Protein AF-A0A968QU22-F1 (afdb_monomer_lite)

Structure (mmCIF, N/CA/C/O backbone):
data_AF-A0A968QU22-F1
#
_entry.id   AF-A0A968QU22-F1
#
loop_
_atom_site.group_PDB
_atom_site.id
_atom_site.type_symbol
_atom_site.label_atom_id
_atom_site.label_alt_id
_atom_site.label_comp_id
_atom_site.label_asym_id
_atom_site.label_en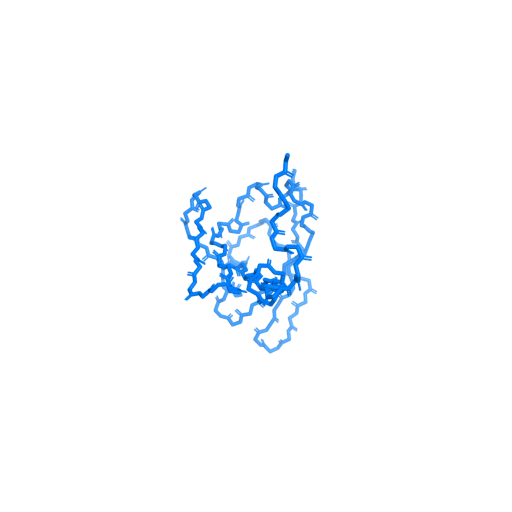tity_id
_atom_site.label_seq_id
_atom_site.pdbx_PDB_ins_code
_atom_site.Cartn_x
_atom_site.Cartn_y
_atom_site.Cartn_z
_atom_site.occupancy
_atom_site.B_iso_or_equiv
_atom_site.auth_seq_id
_atom_site.auth_comp_id
_atom_site.auth_asym_id
_atom_site.auth_atom_id
_atom_site.pdbx_PDB_model_num
ATOM 1 N N . MET A 1 1 ? 3.024 -3.930 -40.742 1.00 54.03 1 MET A N 1
ATOM 2 C CA . MET A 1 1 ? 3.152 -3.745 -39.284 1.00 54.03 1 MET A CA 1
ATOM 3 C C . MET A 1 1 ? 4.607 -4.014 -38.950 1.00 54.03 1 MET A C 1
ATOM 5 O O . MET A 1 1 ? 5.043 -5.144 -39.131 1.00 54.03 1 MET A O 1
ATOM 9 N N . GLU A 1 2 ? 5.383 -2.983 -38.627 1.00 70.81 2 GLU A N 1
ATOM 10 C CA . GLU A 1 2 ? 6.787 -3.166 -38.240 1.00 70.81 2 GLU A CA 1
ATOM 11 C C . GLU A 1 2 ? 6.850 -3.836 -36.865 1.00 70.81 2 GLU A C 1
ATOM 13 O O . GLU A 1 2 ? 6.056 -3.520 -35.976 1.00 70.81 2 GLU A O 1
ATOM 18 N N . LYS A 1 3 ? 7.750 -4.812 -36.706 1.00 78.50 3 LYS A N 1
ATOM 19 C CA . LYS A 1 3 ? 7.997 -5.433 -35.404 1.00 78.50 3 LYS A CA 1
ATOM 20 C C . LYS A 1 3 ? 8.827 -4.463 -34.570 1.00 78.50 3 LYS A C 1
ATOM 22 O O . LYS A 1 3 ? 9.909 -4.067 -34.986 1.00 78.50 3 LYS A O 1
ATOM 27 N N . PHE A 1 4 ? 8.303 -4.094 -33.410 1.00 79.75 4 PHE A N 1
ATOM 28 C CA . PHE A 1 4 ? 9.032 -3.358 -32.386 1.00 79.75 4 PHE A CA 1
ATOM 29 C C . PHE A 1 4 ? 10.098 -4.291 -31.790 1.00 79.75 4 PHE A C 1
ATOM 31 O O . PHE A 1 4 ? 9.743 -5.312 -31.209 1.00 79.75 4 PHE A O 1
ATOM 38 N N . ASP A 1 5 ? 11.376 -3.971 -32.016 1.00 83.06 5 ASP A N 1
ATOM 39 C CA . ASP A 1 5 ? 12.560 -4.750 -31.606 1.00 83.06 5 ASP A CA 1
ATOM 40 C C . ASP A 1 5 ? 12.570 -6.229 -32.066 1.00 83.06 5 ASP A C 1
ATOM 42 O O . ASP A 1 5 ? 12.480 -7.150 -31.253 1.00 83.06 5 ASP A O 1
ATOM 46 N N . PRO A 1 6 ? 12.682 -6.497 -33.383 1.00 89.62 6 PRO A N 1
ATOM 47 C CA . PRO A 1 6 ? 12.622 -7.859 -33.919 1.00 89.62 6 PRO A CA 1
ATOM 48 C C . PRO A 1 6 ? 13.771 -8.756 -33.431 1.00 89.62 6 PRO A C 1
ATOM 50 O O . PRO A 1 6 ? 13.597 -9.974 -33.361 1.00 89.62 6 PRO A O 1
ATOM 53 N N . ASP A 1 7 ? 14.904 -8.154 -33.063 1.00 94.00 7 ASP A N 1
ATOM 54 C CA . ASP A 1 7 ? 16.115 -8.847 -32.619 1.00 94.00 7 ASP A CA 1
ATOM 55 C C . ASP A 1 7 ? 16.234 -8.921 -31.084 1.00 94.00 7 ASP A C 1
ATOM 57 O O . ASP A 1 7 ? 17.226 -9.438 -30.575 1.00 94.00 7 ASP A O 1
ATOM 61 N N . HIS A 1 8 ? 15.231 -8.434 -30.337 1.00 85.94 8 HIS A N 1
ATOM 62 C CA . HIS A 1 8 ? 15.211 -8.378 -28.864 1.00 85.94 8 HIS A CA 1
ATOM 63 C C . HIS A 1 8 ? 16.416 -7.649 -28.242 1.00 85.94 8 HIS A C 1
ATOM 65 O O . HIS A 1 8 ? 16.802 -7.917 -27.100 1.00 85.94 8 HIS A O 1
ATOM 71 N N . LYS A 1 9 ? 17.034 -6.721 -28.980 1.00 92.38 9 LYS A N 1
ATOM 72 C CA . LYS A 1 9 ? 18.253 -6.017 -28.561 1.00 92.38 9 LYS A CA 1
ATOM 73 C C . LYS A 1 9 ? 18.015 -5.106 -27.355 1.00 92.38 9 LYS A C 1
ATOM 75 O O . LYS A 1 9 ? 18.949 -4.820 -26.611 1.00 92.38 9 LYS A O 1
ATOM 80 N N . TYR A 1 10 ? 16.780 -4.657 -27.163 1.00 84.50 10 TYR A N 1
ATOM 81 C CA . TYR A 1 10 ? 16.382 -3.690 -26.146 1.00 84.50 10 TYR A CA 1
ATOM 82 C C . TYR A 1 10 ? 15.420 -4.290 -25.118 1.00 84.50 10 TYR A C 1
ATOM 84 O O . TYR A 1 10 ? 14.796 -3.548 -24.361 1.00 84.50 10 TYR A O 1
ATOM 92 N N . ILE A 1 11 ? 15.308 -5.624 -25.045 1.00 83.50 11 ILE A N 1
ATOM 93 C CA . ILE A 1 11 ? 14.403 -6.307 -24.107 1.00 83.50 11 ILE A CA 1
ATOM 94 C C . ILE A 1 11 ? 14.619 -5.869 -22.656 1.00 83.50 11 ILE A C 1
ATOM 96 O O . ILE A 1 11 ? 13.657 -5.693 -21.918 1.00 83.50 11 ILE A O 1
ATOM 100 N N . THR A 1 12 ? 15.862 -5.608 -22.254 1.00 78.38 12 THR A N 1
ATOM 101 C CA . THR A 1 12 ? 16.200 -5.134 -20.906 1.00 78.38 12 THR A CA 1
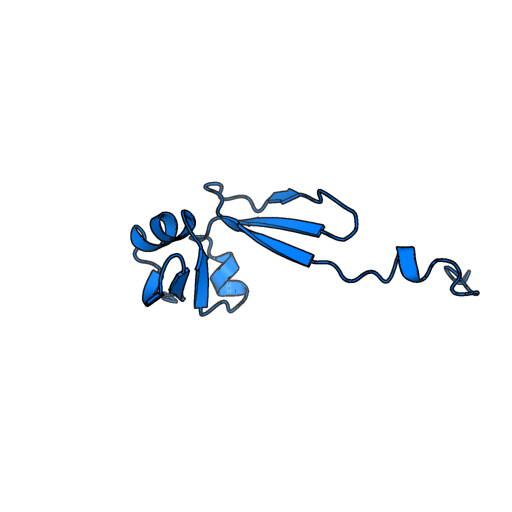ATOM 102 C C . THR A 1 12 ? 15.796 -3.686 -20.644 1.00 78.38 12 THR A C 1
ATOM 104 O O . THR A 1 12 ? 15.809 -3.269 -19.494 1.00 78.38 12 THR A O 1
ATOM 107 N N . GLU A 1 13 ? 15.435 -2.921 -21.675 1.00 77.75 13 GLU A N 1
ATOM 108 C CA . GLU A 1 13 ? 14.983 -1.534 -21.546 1.00 77.75 13 GLU A CA 1
ATOM 109 C C . GLU A 1 13 ? 13.464 -1.444 -21.366 1.00 77.75 13 GLU A C 1
ATOM 111 O O . GLU A 1 13 ? 12.998 -0.662 -20.540 1.00 77.75 13 GLU A O 1
ATOM 116 N N . TYR A 1 14 ? 12.683 -2.261 -22.088 1.00 76.25 14 TYR A N 1
ATOM 117 C CA . TYR A 1 14 ? 11.212 -2.218 -22.028 1.00 76.25 14 TYR A CA 1
ATOM 118 C C . TYR A 1 14 ? 10.572 -3.337 -21.197 1.00 76.25 14 TYR A C 1
ATOM 120 O O . TYR A 1 14 ? 9.436 -3.187 -20.755 1.00 76.25 14 TYR A O 1
ATOM 128 N N . ASN A 1 15 ? 11.266 -4.455 -20.968 1.00 73.06 15 ASN A N 1
ATOM 129 C CA . ASN A 1 15 ? 10.773 -5.573 -20.161 1.00 73.06 15 ASN A CA 1
ATOM 130 C C . ASN A 1 15 ? 11.462 -5.593 -18.791 1.00 73.06 15 ASN A C 1
ATOM 132 O O . ASN A 1 15 ? 12.135 -6.555 -18.415 1.00 73.06 15 ASN A O 1
ATOM 136 N N . ARG A 1 16 ? 11.335 -4.483 -18.061 1.00 73.38 16 ARG A N 1
ATOM 137 C CA . ARG A 1 16 ? 11.906 -4.321 -16.721 1.00 73.38 16 ARG A CA 1
ATOM 138 C C . ARG A 1 16 ? 10.862 -4.635 -15.663 1.00 73.38 16 ARG A C 1
ATOM 140 O O . ARG A 1 16 ? 9.693 -4.280 -15.795 1.00 73.38 16 ARG A O 1
ATOM 147 N N . TYR A 1 17 ? 11.305 -5.271 -14.583 1.00 79.19 17 TYR A N 1
ATOM 148 C CA . TYR A 1 17 ? 10.489 -5.414 -13.386 1.00 79.19 17 TYR A CA 1
ATOM 149 C C . TYR A 1 17 ? 10.316 -4.038 -12.728 1.00 79.19 17 TYR A C 1
ATOM 151 O O . TYR A 1 17 ? 11.293 -3.418 -12.310 1.00 79.19 17 TYR A O 1
ATOM 159 N N . GLY A 1 18 ? 9.075 -3.560 -12.649 1.00 78.62 18 GLY A N 1
ATOM 160 C CA . GLY A 1 18 ? 8.737 -2.315 -11.968 1.00 78.62 18 GLY A CA 1
ATOM 161 C C . GLY A 1 18 ? 8.412 -2.554 -10.494 1.00 78.62 18 GLY A C 1
ATOM 162 O O . GLY A 1 18 ? 7.558 -3.374 -10.162 1.00 78.62 18 GLY A O 1
ATOM 163 N N . HIS A 1 19 ? 9.047 -1.800 -9.603 1.00 84.94 19 HIS A N 1
ATOM 164 C CA . HIS A 1 19 ? 8.680 -1.726 -8.195 1.00 84.94 19 HIS A CA 1
ATOM 165 C C . HIS A 1 19 ? 7.627 -0.639 -8.001 1.00 84.94 19 HIS A C 1
ATOM 167 O O . HIS A 1 19 ? 7.904 0.548 -8.185 1.00 84.94 19 HIS A O 1
ATOM 173 N N . VAL A 1 20 ? 6.425 -1.035 -7.583 1.00 83.00 20 VAL A N 1
ATOM 174 C CA . VAL A 1 20 ? 5.391 -0.089 -7.156 1.00 83.00 20 VAL A CA 1
ATOM 175 C C . VAL A 1 20 ? 5.449 0.048 -5.639 1.00 83.00 20 VAL A C 1
ATOM 177 O O . VAL A 1 20 ? 5.237 -0.920 -4.912 1.00 83.00 20 VAL A O 1
ATOM 180 N N . THR A 1 21 ? 5.740 1.251 -5.152 1.00 87.62 21 THR A N 1
ATOM 181 C CA . THR A 1 21 ? 5.737 1.572 -3.721 1.00 87.62 21 THR A CA 1
ATOM 182 C C . THR A 1 21 ? 4.564 2.486 -3.410 1.00 87.62 21 THR A C 1
ATOM 184 O O . THR A 1 21 ? 4.479 3.602 -3.922 1.00 87.62 21 THR A O 1
ATOM 187 N N . PHE A 1 22 ? 3.670 2.028 -2.543 1.00 86.38 22 PHE A N 1
ATOM 188 C CA . PHE A 1 22 ? 2.588 2.852 -2.022 1.00 86.38 22 PHE A CA 1
ATOM 189 C C . PHE A 1 22 ? 3.100 3.693 -0.856 1.00 86.38 22 PHE A C 1
ATOM 191 O O . PHE A 1 22 ? 3.827 3.190 -0.004 1.00 86.38 22 PHE A O 1
ATOM 198 N N . LYS A 1 23 ? 2.741 4.976 -0.847 1.00 88.69 23 LYS A N 1
ATOM 199 C CA . LYS A 1 23 ? 3.071 5.922 0.221 1.00 88.69 23 LYS A CA 1
ATOM 200 C C . LYS A 1 23 ? 1.815 6.652 0.657 1.00 88.69 23 LYS A C 1
ATOM 202 O O . LYS A 1 23 ? 0.987 7.026 -0.178 1.00 88.69 23 LYS A O 1
ATOM 207 N N . THR A 1 24 ? 1.689 6.882 1.955 1.00 88.25 24 THR A N 1
ATOM 208 C CA . THR A 1 24 ? 0.593 7.691 2.490 1.00 88.25 24 THR A CA 1
ATOM 209 C C . THR A 1 24 ? 0.693 9.150 2.016 1.00 88.25 24 THR A C 1
ATOM 211 O O . THR A 1 24 ? 1.774 9.699 1.791 1.00 88.25 24 THR A O 1
ATOM 214 N N . SER A 1 25 ? -0.454 9.794 1.796 1.00 88.06 25 SER A N 1
ATOM 215 C CA . SER A 1 25 ? -0.551 11.213 1.436 1.00 88.06 25 SER A CA 1
ATOM 216 C C . SER A 1 25 ? -1.842 11.796 1.991 1.00 88.06 25 SER A C 1
ATOM 218 O O . SER A 1 25 ? -2.880 11.165 1.895 1.00 88.06 25 SER A O 1
ATOM 220 N N . SER A 1 26 ? -1.824 13.031 2.482 1.00 83.50 26 SER A N 1
ATOM 221 C CA . SER A 1 26 ? -3.019 13.730 2.989 1.00 83.50 26 SER A CA 1
ATOM 222 C C . SER A 1 26 ? -3.903 14.340 1.888 1.00 83.50 26 SER A C 1
ATOM 224 O O . SER A 1 26 ? -4.624 15.303 2.128 1.00 83.50 26 SER A O 1
ATOM 226 N N . SER A 1 27 ? -3.783 13.860 0.647 1.00 83.69 27 SER A N 1
ATOM 227 C CA . SER A 1 27 ? -4.466 14.445 -0.510 1.00 83.69 27 SER A CA 1
ATOM 228 C C . SER A 1 27 ? -5.443 13.445 -1.097 1.00 83.69 27 SER A C 1
ATOM 230 O O . SER A 1 27 ? -5.046 12.332 -1.431 1.00 83.69 27 SER A O 1
ATOM 232 N N . ASP A 1 28 ? -6.667 13.902 -1.358 1.00 78.75 28 ASP A N 1
ATOM 233 C CA . ASP A 1 28 ? -7.714 13.116 -2.023 1.00 78.75 28 ASP A CA 1
ATOM 234 C C . ASP A 1 28 ? -7.346 12.690 -3.457 1.00 78.75 28 ASP A C 1
ATOM 236 O O . ASP A 1 28 ? -8.015 11.853 -4.066 1.00 78.75 28 ASP A O 1
ATOM 24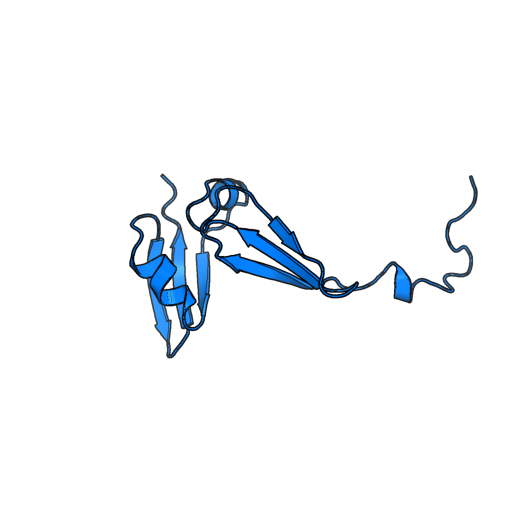0 N N . LYS A 1 29 ? -6.287 13.275 -4.033 1.00 85.81 29 LYS A N 1
ATOM 241 C CA . LYS A 1 29 ? -5.796 12.940 -5.370 1.00 85.81 29 LYS A CA 1
ATOM 242 C C . LYS A 1 29 ? -4.669 11.918 -5.283 1.00 85.81 29 LYS A C 1
ATOM 244 O O . LYS A 1 29 ? -3.646 12.163 -4.644 1.00 85.81 29 LYS A O 1
ATOM 249 N N . ILE A 1 30 ? -4.813 10.826 -6.033 1.00 88.56 30 ILE A N 1
ATOM 250 C CA . ILE A 1 30 ? -3.718 9.881 -6.268 1.00 88.56 30 ILE A CA 1
ATOM 251 C C . ILE A 1 30 ? -2.630 10.601 -7.068 1.00 88.56 30 ILE A C 1
ATOM 253 O O . ILE A 1 30 ? -2.909 11.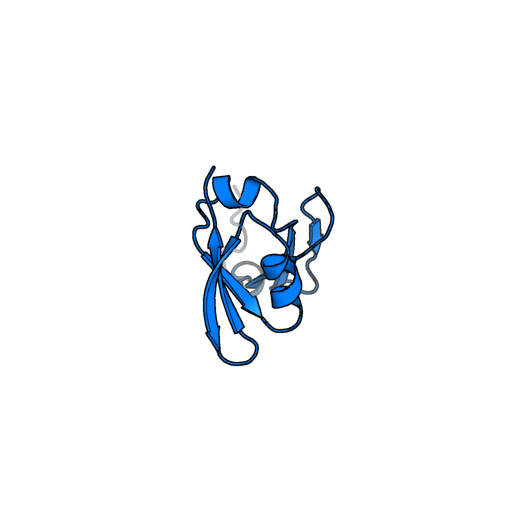181 -8.121 1.00 88.56 30 ILE A O 1
ATOM 257 N N . ARG A 1 31 ? -1.390 10.564 -6.577 1.00 93.06 31 ARG A N 1
ATOM 258 C CA . ARG A 1 31 ? -0.233 11.124 -7.286 1.00 93.06 31 ARG A CA 1
ATOM 259 C C . ARG A 1 31 ? 0.762 10.029 -7.616 1.00 93.06 31 ARG A C 1
ATOM 261 O O . ARG A 1 31 ? 1.046 9.167 -6.791 1.00 93.06 31 ARG A O 1
ATOM 268 N N . PHE A 1 32 ? 1.326 10.122 -8.810 1.00 92.12 32 PHE A N 1
ATOM 269 C CA . PHE A 1 32 ? 2.345 9.209 -9.302 1.00 92.12 32 PHE A CA 1
ATOM 270 C C . PHE A 1 32 ? 3.674 9.948 -9.396 1.00 92.12 32 PHE A C 1
ATOM 272 O O . PHE A 1 32 ? 3.728 11.079 -9.879 1.00 92.12 32 PHE A O 1
ATOM 279 N N . HIS A 1 33 ? 4.745 9.314 -8.937 1.00 93.31 33 HIS A N 1
ATOM 280 C CA . HIS A 1 33 ? 6.104 9.816 -9.087 1.00 93.31 33 HIS A CA 1
ATOM 281 C C . HIS A 1 33 ? 7.013 8.658 -9.475 1.00 93.31 33 HIS A C 1
ATOM 283 O O . HIS A 1 33 ? 7.028 7.640 -8.792 1.00 93.31 33 HIS A O 1
ATOM 289 N N . SER A 1 34 ? 7.765 8.808 -10.559 1.00 91.31 34 SER A N 1
ATOM 290 C CA . SER A 1 34 ? 8.703 7.789 -11.022 1.00 91.31 34 SER A CA 1
ATOM 291 C C . SER A 1 34 ? 10.122 8.338 -10.869 1.00 91.31 34 SER A C 1
ATOM 293 O O . SER A 1 34 ? 10.565 9.110 -11.719 1.00 91.31 34 SER A O 1
ATOM 295 N N . PRO A 1 35 ? 10.807 8.048 -9.747 1.00 90.06 35 PRO A N 1
ATOM 296 C CA . PRO A 1 35 ? 12.158 8.557 -9.504 1.00 90.06 35 PRO A CA 1
ATOM 297 C C . PRO A 1 35 ? 13.208 7.883 -10.399 1.00 90.06 35 PRO A C 1
ATOM 299 O O . PRO A 1 35 ? 14.292 8.427 -10.593 1.00 90.06 35 PRO A O 1
ATOM 302 N N . SER A 1 36 ? 12.900 6.702 -10.937 1.00 86.94 36 SER A N 1
ATOM 303 C CA . SER A 1 36 ? 13.735 5.953 -11.873 1.00 86.94 36 SER A CA 1
ATOM 304 C C . SER A 1 36 ? 12.857 5.070 -12.773 1.00 86.94 36 SER A C 1
ATOM 306 O O . SER A 1 36 ? 11.698 4.832 -12.421 1.00 86.94 36 SER A O 1
ATOM 308 N N . PRO A 1 37 ? 13.375 4.565 -13.913 1.00 84.00 37 PRO A N 1
ATOM 309 C CA . PRO A 1 37 ? 12.582 3.803 -14.890 1.00 84.00 37 PRO A CA 1
ATOM 310 C C . PRO A 1 37 ? 11.863 2.570 -14.315 1.00 84.00 37 PRO A C 1
ATOM 312 O O . PRO A 1 37 ? 10.836 2.139 -14.829 1.00 84.00 37 PRO A O 1
ATOM 315 N N . ASP A 1 38 ? 12.401 2.016 -13.234 1.00 87.62 38 ASP A N 1
ATOM 316 C CA . ASP A 1 38 ? 11.991 0.771 -12.593 1.00 87.62 38 ASP A CA 1
ATOM 317 C C . ASP A 1 38 ? 11.155 1.018 -11.329 1.00 87.62 38 ASP A C 1
ATOM 319 O O . ASP A 1 38 ? 10.814 0.072 -10.621 1.00 87.62 38 ASP A O 1
ATOM 323 N N . GLN A 1 39 ? 10.895 2.277 -10.972 1.00 88.81 39 GLN A N 1
ATOM 324 C CA . GLN A 1 39 ? 10.235 2.644 -9.724 1.00 88.81 39 GLN A CA 1
ATOM 325 C C . GLN A 1 39 ? 9.026 3.529 -9.984 1.00 88.81 39 GLN A C 1
ATOM 327 O O . GLN A 1 39 ? 9.098 4.540 -10.684 1.00 88.81 39 GLN A O 1
ATOM 332 N N . LEU A 1 40 ? 7.916 3.179 -9.343 1.00 89.06 40 LEU A N 1
ATOM 333 C CA . LEU A 1 40 ? 6.700 3.972 -9.324 1.00 89.06 40 LEU A CA 1
ATOM 334 C C . LEU A 1 40 ? 6.241 4.155 -7.883 1.00 89.06 40 LEU A C 1
ATOM 336 O O . LEU A 1 40 ? 5.842 3.206 -7.212 1.00 89.06 40 LEU A O 1
ATOM 340 N N . PHE A 1 41 ? 6.262 5.391 -7.407 1.00 92.50 41 PHE A N 1
ATOM 341 C CA . PHE A 1 41 ? 5.654 5.760 -6.141 1.00 92.50 41 PHE A CA 1
ATOM 342 C C . PHE A 1 41 ? 4.216 6.194 -6.383 1.00 92.50 41 PHE A C 1
ATOM 344 O O . PHE A 1 41 ? 3.954 7.106 -7.171 1.00 92.50 41 PHE A O 1
ATOM 351 N N . VAL A 1 42 ? 3.295 5.538 -5.685 1.00 90.62 42 VAL A N 1
ATOM 352 C CA . VAL A 1 42 ? 1.868 5.849 -5.700 1.00 90.62 42 VAL A CA 1
ATOM 353 C C . VAL A 1 42 ? 1.515 6.448 -4.351 1.00 90.62 42 VAL A C 1
ATOM 355 O O . VAL A 1 42 ? 1.494 5.762 -3.331 1.00 90.62 42 VAL A O 1
ATOM 358 N N . TYR A 1 43 ? 1.259 7.747 -4.351 1.00 92.31 43 TYR A N 1
ATOM 359 C CA . TYR A 1 43 ? 0.830 8.481 -3.173 1.00 92.31 43 TYR A CA 1
ATOM 360 C C . TYR A 1 43 ? -0.685 8.449 -3.100 1.00 92.31 43 TYR A C 1
ATOM 362 O O . TYR A 1 43 ? -1.360 8.905 -4.027 1.00 92.31 43 TYR A O 1
ATOM 370 N N . ILE A 1 44 ? -1.204 7.919 -2.003 1.00 90.62 44 ILE A N 1
ATOM 371 C CA . ILE A 1 44 ? -2.629 7.693 -1.817 1.00 90.62 44 ILE A CA 1
ATOM 372 C C . ILE A 1 44 ? -3.043 8.076 -0.401 1.00 90.62 44 ILE A C 1
ATOM 374 O O . ILE A 1 44 ? -2.323 7.802 0.561 1.00 90.62 44 ILE A O 1
ATOM 378 N N . ASP A 1 45 ? -4.207 8.709 -0.277 1.00 89.94 45 ASP A N 1
ATOM 379 C CA . ASP A 1 45 ? -4.838 8.852 1.027 1.00 89.94 45 ASP A CA 1
ATOM 380 C C . ASP A 1 45 ? -5.283 7.470 1.520 1.00 89.94 45 ASP A C 1
ATOM 382 O O . ASP A 1 45 ? -6.099 6.824 0.850 1.00 89.94 45 ASP A O 1
ATOM 386 N N . PRO A 1 46 ? -4.770 6.985 2.666 1.00 87.44 46 PRO A N 1
ATOM 387 C CA . PRO A 1 46 ? -5.159 5.683 3.191 1.00 87.44 46 PRO A CA 1
ATOM 388 C C . PRO A 1 46 ? -6.671 5.592 3.438 1.00 87.44 46 PRO A C 1
ATOM 390 O O . PRO A 1 46 ? -7.267 4.524 3.326 1.00 87.44 46 PRO A O 1
ATOM 393 N N . THR A 1 47 ? -7.336 6.706 3.728 1.00 86.56 47 THR A N 1
ATOM 394 C CA . THR A 1 47 ? -8.780 6.757 3.966 1.00 86.56 47 THR A CA 1
ATOM 395 C C . THR A 1 47 ? -9.606 6.675 2.682 1.00 86.56 47 THR A C 1
ATOM 397 O O . THR A 1 47 ? -10.800 6.372 2.760 1.00 86.56 47 THR A O 1
ATOM 400 N N . SER A 1 48 ? -8.983 6.825 1.507 1.00 87.88 48 SER A N 1
ATOM 401 C CA . SER A 1 48 ? -9.651 6.791 0.207 1.00 87.88 48 SER A CA 1
ATOM 402 C C . SER A 1 48 ? -10.422 5.487 -0.028 1.00 87.88 48 SER A C 1
ATOM 404 O O . SER A 1 48 ? -9.968 4.381 0.291 1.00 87.88 48 SER A O 1
ATOM 406 N N . ASP A 1 49 ? -11.597 5.597 -0.647 1.00 86.00 49 ASP A N 1
ATOM 407 C CA . ASP A 1 49 ? -12.425 4.446 -1.025 1.00 86.00 49 ASP A CA 1
ATOM 408 C C . ASP A 1 49 ? -11.821 3.612 -2.154 1.00 86.00 49 ASP A C 1
ATOM 410 O O . ASP A 1 49 ? -12.241 2.477 -2.384 1.00 86.00 49 ASP A O 1
ATOM 414 N N . ILE A 1 50 ? -10.807 4.127 -2.852 1.00 85.31 50 ILE A N 1
ATOM 415 C CA . ILE A 1 50 ? -10.122 3.358 -3.891 1.00 85.31 50 ILE A CA 1
ATOM 416 C C . ILE A 1 50 ? -9.448 2.104 -3.315 1.00 85.31 50 ILE A C 1
ATOM 418 O O . ILE A 1 50 ? -9.438 1.080 -3.990 1.00 85.31 50 ILE A O 1
ATOM 422 N N . LEU A 1 51 ? -8.976 2.126 -2.059 1.00 83.19 51 LEU A N 1
ATOM 423 C CA . LEU A 1 51 ? -8.404 0.931 -1.426 1.00 83.19 51 LEU A CA 1
ATOM 424 C C . LEU A 1 51 ? -9.453 -0.179 -1.271 1.00 83.19 51 LEU A C 1
ATOM 426 O O . LEU A 1 51 ? -9.154 -1.347 -1.514 1.00 83.19 51 LEU A O 1
ATOM 430 N N . ASN A 1 52 ? -10.700 0.193 -0.962 1.00 83.69 52 ASN A N 1
ATOM 431 C CA . ASN A 1 52 ? -11.817 -0.751 -0.910 1.00 83.69 52 ASN A CA 1
ATOM 432 C C . ASN A 1 52 ? -12.109 -1.322 -2.307 1.00 83.69 52 ASN A C 1
ATOM 434 O O . ASN A 1 52 ? -12.290 -2.528 -2.452 1.00 83.69 52 ASN A O 1
ATOM 438 N N . LYS A 1 53 ? -12.092 -0.478 -3.351 1.00 87.25 53 LYS A N 1
ATOM 439 C CA . LYS A 1 53 ? -12.303 -0.907 -4.750 1.00 87.25 53 LYS A CA 1
ATOM 440 C C . LYS A 1 53 ? -11.209 -1.845 -5.263 1.00 87.25 53 LYS A C 1
ATOM 442 O O . LYS A 1 53 ? -11.488 -2.691 -6.104 1.00 87.25 53 LYS A O 1
ATOM 447 N N . LEU A 1 54 ? -9.987 -1.707 -4.753 1.00 84.88 54 LEU A N 1
ATOM 448 C CA . LEU A 1 54 ? -8.863 -2.599 -5.053 1.00 84.88 54 LEU A CA 1
ATOM 449 C C . LEU A 1 54 ? -8.910 -3.914 -4.257 1.00 84.88 54 LEU A C 1
ATOM 451 O O . LEU A 1 54 ? -8.025 -4.750 -4.416 1.00 84.88 54 LEU A O 1
ATOM 455 N N . GLY A 1 55 ? -9.916 -4.107 -3.397 1.00 88.31 55 GLY A N 1
ATOM 456 C CA . GLY A 1 55 ? -10.045 -5.306 -2.572 1.00 88.31 55 GLY A CA 1
ATOM 457 C C . GLY A 1 55 ? -8.972 -5.416 -1.488 1.00 88.31 55 GLY A C 1
ATOM 458 O O . GLY A 1 55 ? -8.690 -6.516 -1.014 1.00 88.31 55 GLY A O 1
ATOM 459 N N . ILE A 1 56 ? -8.357 -4.299 -1.087 1.00 88.75 56 ILE A N 1
ATOM 460 C CA . ILE A 1 56 ? -7.345 -4.296 -0.030 1.00 88.75 56 ILE A CA 1
ATOM 461 C C . ILE A 1 56 ? -8.035 -4.586 1.303 1.00 88.75 56 ILE A C 1
ATOM 463 O O . ILE A 1 56 ? -8.912 -3.846 1.746 1.00 88.75 56 ILE A O 1
ATOM 467 N N . THR A 1 57 ? -7.629 -5.679 1.946 1.00 92.06 57 THR A N 1
ATOM 468 C CA . THR A 1 57 ? -8.177 -6.120 3.239 1.00 92.06 57 THR A CA 1
ATOM 469 C C . THR A 1 57 ? -7.246 -5.817 4.405 1.00 92.06 57 THR A C 1
ATOM 471 O O . THR A 1 57 ? -7.718 -5.621 5.524 1.00 92.06 57 THR A O 1
ATOM 474 N N . HIS A 1 58 ? -5.938 -5.762 4.144 1.00 93.88 58 HIS A N 1
ATOM 475 C CA . HIS A 1 58 ? -4.907 -5.541 5.147 1.00 93.88 58 HIS A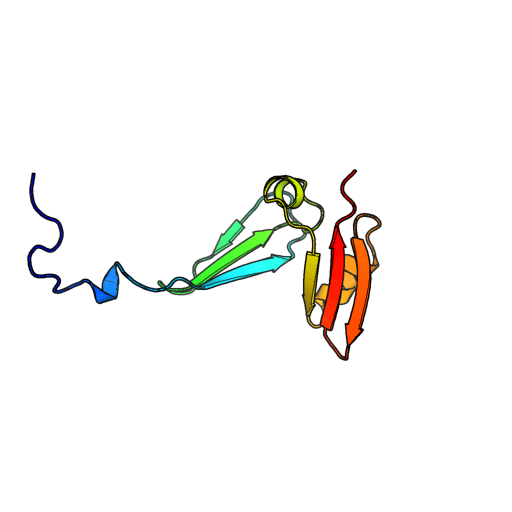 CA 1
ATOM 476 C C . HIS A 1 58 ? -3.868 -4.544 4.649 1.00 93.88 58 HIS A C 1
ATOM 478 O O . HIS A 1 58 ? -3.524 -4.528 3.468 1.00 93.88 58 HIS A O 1
ATOM 484 N N . ILE A 1 59 ? -3.351 -3.742 5.572 1.00 92.19 59 ILE A N 1
ATOM 485 C CA . ILE A 1 59 ? -2.285 -2.776 5.327 1.00 92.19 59 ILE A CA 1
ATOM 486 C C . ILE A 1 59 ? -1.166 -3.047 6.325 1.00 92.19 59 ILE A C 1
ATOM 488 O O . ILE A 1 59 ? -1.409 -3.125 7.528 1.00 92.19 59 ILE A O 1
ATOM 492 N N . LEU A 1 60 ? 0.058 -3.185 5.820 1.00 93.69 60 LEU A N 1
ATOM 493 C CA . LEU A 1 60 ? 1.269 -3.173 6.631 1.00 93.69 60 LEU A CA 1
ATOM 494 C C . LEU A 1 60 ? 1.787 -1.735 6.686 1.00 93.69 60 LEU A C 1
ATOM 496 O O . LEU A 1 60 ? 2.232 -1.217 5.666 1.00 93.69 60 LEU A O 1
ATOM 500 N N . ALA A 1 61 ? 1.743 -1.115 7.861 1.00 92.56 61 ALA A N 1
ATOM 501 C CA . ALA A 1 61 ? 2.378 0.175 8.101 1.00 92.56 61 ALA A CA 1
ATOM 502 C C . ALA A 1 61 ? 3.752 -0.029 8.742 1.00 92.56 61 ALA A C 1
ATOM 504 O O . ALA A 1 61 ? 3.929 -0.926 9.578 1.00 92.56 61 ALA A O 1
ATOM 505 N N . VAL A 1 62 ? 4.704 0.822 8.369 1.00 92.31 62 VAL A N 1
ATOM 506 C CA . VAL A 1 62 ? 6.072 0.814 8.895 1.00 92.31 62 VAL A CA 1
ATOM 507 C C . VAL A 1 62 ? 6.426 2.180 9.474 1.00 92.31 62 VAL A C 1
ATOM 509 O O . VAL A 1 62 ? 5.997 3.208 8.953 1.00 92.31 62 VAL A O 1
ATOM 512 N N . ASP A 1 63 ? 7.203 2.181 10.553 1.00 91.94 63 ASP A N 1
ATOM 513 C CA . ASP A 1 63 ? 7.745 3.382 11.194 1.00 91.94 63 ASP A CA 1
ATOM 514 C C . ASP A 1 63 ? 6.665 4.448 11.475 1.00 91.94 63 ASP A C 1
ATOM 516 O O . ASP A 1 63 ? 5.675 4.184 12.161 1.00 91.94 63 ASP A O 1
ATOM 520 N N . GLU A 1 64 ? 6.850 5.659 10.950 1.00 88.56 64 GLU A N 1
ATOM 521 C CA . GLU A 1 64 ? 5.991 6.821 11.186 1.00 88.56 64 GLU A CA 1
ATOM 522 C C . GLU A 1 64 ? 4.580 6.653 10.604 1.00 88.56 64 GLU A C 1
ATOM 524 O O . GLU A 1 64 ? 3.630 7.260 11.104 1.00 88.56 64 GLU A O 1
ATOM 529 N N . GLU A 1 65 ? 4.397 5.781 9.604 1.00 88.31 65 GLU A N 1
ATOM 530 C CA . GLU A 1 65 ? 3.075 5.542 9.019 1.00 88.31 65 GLU A CA 1
ATOM 531 C C . GLU A 1 65 ? 2.120 4.874 10.015 1.00 88.31 65 GLU A C 1
ATOM 533 O O . GLU A 1 65 ? 0.908 5.023 9.888 1.00 88.31 65 GLU A O 1
ATOM 538 N N . ILE A 1 66 ? 2.633 4.203 11.055 1.00 91.94 66 ILE A N 1
ATOM 539 C CA . ILE A 1 66 ? 1.812 3.593 12.113 1.00 91.94 66 ILE A CA 1
ATOM 540 C C . ILE A 1 66 ? 0.872 4.632 12.742 1.00 91.94 66 ILE A C 1
ATOM 542 O O . ILE A 1 66 ? -0.310 4.344 12.930 1.00 91.94 66 ILE A O 1
ATOM 546 N N . ALA A 1 67 ? 1.361 5.852 12.986 1.00 90.56 67 ALA A N 1
ATOM 547 C CA . ALA A 1 67 ? 0.571 6.928 13.581 1.00 90.56 67 ALA A CA 1
ATOM 548 C C . ALA A 1 67 ? -0.589 7.393 12.681 1.00 90.56 67 ALA A C 1
ATOM 550 O O . ALA A 1 67 ? -1.603 7.881 13.182 1.00 90.56 67 ALA A O 1
ATOM 551 N N . VAL A 1 68 ? -0.476 7.229 11.360 1.00 88.81 68 VAL A N 1
ATOM 552 C CA . VAL A 1 68 ? -1.538 7.595 10.410 1.00 88.81 68 VAL A CA 1
ATOM 553 C C . VAL A 1 68 ? -2.749 6.679 10.583 1.00 88.81 68 VAL A C 1
ATOM 555 O O . VAL A 1 68 ? -3.886 7.148 10.631 1.00 88.81 68 VAL A O 1
ATOM 558 N N . PHE A 1 69 ? -2.511 5.374 10.715 1.00 91.06 69 PHE A N 1
ATOM 559 C CA . PHE A 1 69 ? -3.579 4.379 10.818 1.00 91.06 69 PHE A CA 1
ATOM 560 C C . PHE A 1 69 ? -4.176 4.296 12.228 1.00 91.06 69 PHE A C 1
ATOM 562 O O . PHE A 1 69 ? -5.384 4.099 12.355 1.00 91.06 69 PHE A O 1
ATOM 569 N N . ASP A 1 70 ? -3.375 4.527 13.273 1.00 91.69 70 ASP A N 1
ATOM 570 C CA . ASP A 1 70 ? -3.836 4.514 14.670 1.00 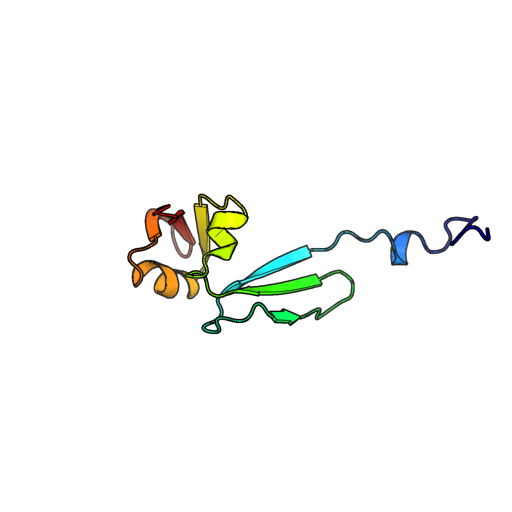91.69 70 ASP A CA 1
ATOM 571 C C . ASP A 1 70 ? -4.927 5.543 14.974 1.00 91.69 70 ASP A C 1
ATOM 573 O O . ASP A 1 70 ? -5.805 5.309 15.804 1.00 91.69 70 ASP A O 1
ATOM 577 N N . ASN A 1 71 ? -4.907 6.672 14.271 1.00 86.25 71 ASN A N 1
ATOM 578 C CA . ASN A 1 71 ? -5.833 7.772 14.512 1.00 86.25 71 ASN A CA 1
ATOM 579 C C . ASN A 1 71 ? -7.146 7.663 13.721 1.00 86.25 71 ASN A C 1
ATOM 581 O O . ASN A 1 71 ? -7.961 8.587 13.760 1.00 86.25 71 ASN A O 1
ATOM 585 N N . HIS A 1 72 ? -7.386 6.562 12.997 1.00 87.19 72 HIS A N 1
ATOM 586 C CA . HIS A 1 72 ? -8.488 6.494 12.041 1.00 87.19 72 HIS A CA 1
ATOM 587 C C . HIS A 1 72 ? -9.377 5.249 12.193 1.00 87.19 72 HIS A C 1
ATOM 589 O O . HIS A 1 72 ? -8.958 4.112 12.006 1.00 87.19 72 HIS A O 1
ATOM 595 N N . LYS A 1 73 ? -10.681 5.471 12.422 1.00 88.69 73 LYS A N 1
ATOM 596 C CA . LYS A 1 73 ? -11.685 4.422 12.724 1.00 88.69 73 LYS A CA 1
ATOM 597 C C . LYS A 1 73 ? -11.921 3.393 11.602 1.00 88.69 73 LYS A C 1
ATOM 599 O O . LYS A 1 73 ? -12.555 2.365 11.835 1.00 88.69 73 LYS A O 1
ATOM 604 N N . LYS A 1 74 ? -11.462 3.672 10.376 1.00 89.88 74 LYS A N 1
ATOM 605 C CA . LYS A 1 74 ? -11.518 2.725 9.240 1.00 89.88 74 LYS A CA 1
ATOM 606 C C . LYS A 1 74 ? -10.553 1.551 9.420 1.00 89.88 74 LYS A C 1
ATOM 608 O O . LYS A 1 74 ? -10.726 0.542 8.748 1.00 89.88 74 LYS A O 1
ATOM 613 N N . PHE A 1 75 ? -9.565 1.669 10.301 1.00 93.69 75 PHE A N 1
ATOM 614 C CA . PHE A 1 75 ? -8.531 0.661 10.470 1.00 93.69 75 PHE A CA 1
ATOM 615 C C . PHE A 1 75 ? -8.604 0.043 11.856 1.00 93.69 75 PHE A C 1
ATOM 617 O O . PHE A 1 75 ? -8.673 0.737 12.865 1.00 93.69 75 PHE A O 1
ATOM 624 N N . GLU A 1 76 ? -8.582 -1.280 11.891 1.00 95.25 76 GLU A N 1
ATOM 625 C CA . GLU A 1 76 ? -8.455 -2.059 13.114 1.00 95.25 76 GLU A CA 1
ATOM 626 C C . GLU A 1 76 ? -7.029 -2.606 13.176 1.00 95.25 76 GLU A C 1
ATOM 628 O O . GLU A 1 76 ? -6.616 -3.364 12.298 1.00 95.25 76 GLU A O 1
ATOM 633 N N . LYS A 1 77 ? -6.251 -2.224 14.191 1.00 96.50 77 LYS A N 1
ATOM 634 C CA . LYS A 1 77 ? -4.918 -2.798 14.402 1.00 96.50 77 LYS A CA 1
ATOM 635 C C . LYS A 1 77 ? -5.066 -4.247 14.861 1.00 96.50 77 LYS A C 1
ATOM 637 O O . LYS A 1 77 ? -5.596 -4.493 15.939 1.00 96.50 77 LYS A O 1
ATOM 642 N N . VAL A 1 78 ? -4.557 -5.188 14.069 1.00 97.50 78 VAL A N 1
ATOM 643 C CA . VAL A 1 78 ? -4.639 -6.631 14.367 1.00 97.50 78 VAL A CA 1
ATOM 644 C C . VAL A 1 78 ? -3.308 -7.221 14.827 1.00 97.50 78 VAL A C 1
ATOM 646 O O . VAL A 1 78 ? -3.288 -8.263 15.476 1.00 97.50 78 VAL A O 1
ATOM 649 N N . TYR A 1 79 ? -2.187 -6.568 14.510 1.00 97.50 79 TYR A N 1
ATOM 650 C CA . TYR A 1 79 ? -0.858 -7.013 14.926 1.00 97.50 79 TYR A CA 1
ATOM 651 C C . TYR A 1 79 ? 0.117 -5.840 15.039 1.00 97.50 79 TYR A C 1
ATOM 653 O O . TYR A 1 79 ? 0.035 -4.886 14.264 1.00 97.50 79 TYR A O 1
ATOM 661 N N . ILE A 1 80 ? 1.066 -5.935 15.971 1.00 96.88 80 ILE A N 1
ATOM 662 C CA . ILE A 1 80 ? 2.178 -4.993 16.111 1.00 96.88 80 ILE A CA 1
ATOM 663 C C . ILE A 1 80 ? 3.453 -5.727 16.526 1.00 96.88 80 ILE A C 1
ATOM 665 O O . ILE A 1 80 ? 3.433 -6.577 17.415 1.00 96.88 80 ILE A O 1
ATOM 669 N N . PHE A 1 81 ? 4.565 -5.384 15.880 1.00 96.06 81 PHE A N 1
ATOM 670 C CA . PHE A 1 81 ? 5.892 -5.870 16.232 1.00 96.06 81 PHE A CA 1
ATOM 671 C C . PHE A 1 81 ? 6.951 -4.840 15.844 1.00 96.06 81 PHE A C 1
ATOM 673 O O . PHE A 1 81 ? 7.121 -4.532 14.663 1.00 96.06 81 PHE A O 1
ATOM 680 N N . LEU A 1 82 ? 7.685 -4.335 16.839 1.00 95.50 82 LEU A N 1
ATOM 681 C CA . LEU A 1 82 ? 8.682 -3.274 16.667 1.00 95.50 82 LEU A CA 1
ATOM 682 C C . LEU A 1 82 ? 8.079 -2.056 15.939 1.00 95.50 82 LEU A C 1
ATOM 684 O O . LEU A 1 82 ? 7.087 -1.492 16.391 1.00 95.50 82 LEU A O 1
ATOM 688 N N . ASN A 1 83 ? 8.667 -1.677 14.808 1.00 95.12 83 ASN A N 1
ATOM 689 C CA . ASN A 1 83 ? 8.268 -0.570 13.949 1.00 95.12 83 ASN A CA 1
ATOM 690 C C . ASN A 1 83 ? 7.304 -0.998 12.830 1.00 95.12 83 ASN A C 1
ATOM 692 O O . ASN A 1 83 ? 7.287 -0.386 11.766 1.00 95.12 83 ASN A O 1
ATOM 696 N N . LYS A 1 84 ? 6.535 -2.075 13.027 1.00 96.31 84 LYS A N 1
ATOM 697 C CA . LYS A 1 84 ? 5.585 -2.592 12.035 1.00 96.31 84 LYS A CA 1
ATOM 698 C C . LYS A 1 84 ? 4.239 -2.878 12.675 1.00 96.31 84 LYS A C 1
ATOM 700 O O . LYS A 1 84 ? 4.175 -3.469 13.753 1.00 96.31 84 LYS A O 1
ATOM 705 N N . ALA A 1 85 ? 3.165 -2.526 11.981 1.00 96.75 85 ALA A N 1
ATOM 706 C CA . ALA A 1 85 ? 1.809 -2.867 12.389 1.00 96.75 85 ALA A CA 1
ATOM 707 C C . ALA A 1 85 ? 0.972 -3.327 11.192 1.00 96.75 85 ALA A C 1
ATOM 709 O O . ALA A 1 85 ? 1.099 -2.787 10.094 1.00 96.75 85 ALA A O 1
ATOM 710 N N . ILE A 1 86 ? 0.119 -4.328 11.413 1.00 96.19 86 ILE A N 1
ATOM 711 C CA . ILE A 1 86 ? -0.870 -4.775 10.431 1.00 96.19 86 ILE A CA 1
ATOM 712 C C . ILE A 1 86 ? -2.228 -4.235 10.853 1.00 96.19 86 ILE A C 1
ATOM 714 O O . ILE A 1 86 ? -2.666 -4.434 11.991 1.00 96.19 86 ILE A O 1
ATOM 718 N N . TYR A 1 87 ? -2.901 -3.597 9.906 1.00 95.75 87 TYR A N 1
ATOM 719 C CA . TYR A 1 87 ? -4.247 -3.077 10.056 1.00 95.75 87 TYR A CA 1
ATOM 720 C C . TYR A 1 87 ? -5.196 -3.817 9.132 1.00 95.75 87 TYR A C 1
ATOM 722 O O . TYR A 1 87 ? -4.909 -3.977 7.948 1.00 95.75 87 TYR A O 1
ATOM 730 N N . LYS A 1 88 ? -6.344 -4.228 9.657 1.00 94.50 88 LYS A N 1
ATOM 731 C CA . LYS A 1 88 ? -7.483 -4.683 8.870 1.00 94.50 88 LYS A CA 1
ATOM 732 C C . LYS A 1 88 ? -8.315 -3.474 8.448 1.00 94.50 88 LYS A C 1
ATOM 734 O O . LYS A 1 88 ? -8.571 -2.575 9.251 1.00 94.50 88 LYS A O 1
ATOM 739 N N . VAL A 1 89 ? -8.731 -3.447 7.184 1.00 92.00 89 VAL A N 1
ATOM 740 C CA . VAL A 1 89 ? -9.597 -2.393 6.643 1.00 92.00 89 VAL A CA 1
ATOM 741 C C . VAL A 1 89 ? -11.051 -2.743 6.951 1.00 92.00 89 VAL A C 1
ATOM 743 O O . VAL A 1 89 ? -11.571 -3.757 6.484 1.00 92.00 89 VAL A O 1
ATOM 746 N N . ASN A 1 90 ? -11.722 -1.892 7.725 1.00 87.56 90 ASN A N 1
ATOM 747 C CA . ASN A 1 90 ? -13.147 -2.016 7.998 1.00 87.56 90 ASN A CA 1
ATOM 748 C C . ASN A 1 90 ? -13.922 -1.602 6.746 1.00 87.56 90 ASN A C 1
ATOM 750 O O . ASN A 1 90 ? -14.076 -0.412 6.457 1.00 87.56 90 ASN A O 1
ATOM 754 N N . GLN A 1 91 ? -14.385 -2.593 5.990 1.00 71.00 91 GLN A N 1
ATOM 755 C CA . GLN A 1 91 ? -15.297 -2.379 4.874 1.00 71.00 91 GLN A CA 1
ATOM 756 C C . GLN A 1 91 ? -16.652 -1.959 5.459 1.00 71.00 91 GLN A C 1
ATOM 758 O O . GLN A 1 91 ? -17.318 -2.758 6.117 1.00 71.00 91 GLN A O 1
ATOM 763 N N . LYS A 1 92 ? -16.994 -0.678 5.307 1.00 59.72 92 LYS A N 1
ATOM 764 C CA . LYS A 1 92 ? -18.352 -0.175 5.530 1.00 59.72 92 LYS A CA 1
ATOM 765 C C . LYS A 1 92 ? -19.160 -0.304 4.252 1.00 59.72 92 LYS A C 1
ATOM 767 O O . LYS A 1 92 ? -18.557 -0.083 3.178 1.00 59.72 92 LYS A O 1
#

Foldseek 3Di:
DDDDCPPCPCVCPPVAAADEAEDEDPDCDWDWDDPDPRYIYTYHHPPHCVCVVVVPFKDKAFAPCVVVQVVDPQWDFPDDDDRITMTGGNDD

Secondary structure (DSSP, 8-state):
---SSTT-TTHHHHSPPPEEEEEE-S-SS-EEEEEETTEEEEEE-TT-THHHHTT--EEEEEGGGHHHHHT-TTEEEEEEETTEEEEEE---

pLDDT: mean 87.47, std 7.56, range [54.03, 97.5]

Sequence (92 aa):
MEKFDPDHKYITEYNRYGHVTFKTSSSDKIRFHSPSPDQLFVYIDPTSDILNKLGITHILAVDEEIAVFDNHKKFEKVYIFLNKAIYKVNQK

Radius of gyration: 17.92 Å; chains: 1; bounding box: 37×23×56 Å